Protein AF-A0A950CFZ7-F1 (afdb_monomer_lite)

Foldseek 3Di:
DVVVLVVLVVCLVVDDPVCCPPPSNVVSVVSNPDPCVVVVPDPDPPPPPPD

Radius of gyration: 14.75 Å; chains: 1; bounding box: 39×15×34 Å

Structure (mmCIF, N/CA/C/O backbone):
data_AF-A0A950CFZ7-F1
#
_entry.id   AF-A0A950CFZ7-F1
#
loop_
_atom_site.group_PDB
_atom_site.id
_atom_site.type_symbol
_atom_site.label_atom_id
_atom_site.label_alt_id
_atom_site.label_comp_id
_atom_site.label_asym_id
_atom_site.label_entity_id
_atom_site.label_seq_id
_at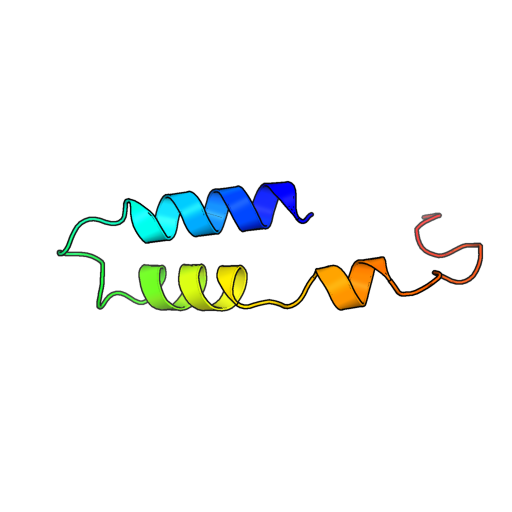om_site.pdbx_PDB_ins_code
_atom_site.Cartn_x
_atom_site.Cartn_y
_atom_site.Cartn_z
_atom_site.occupancy
_atom_site.B_iso_or_equiv
_atom_site.auth_seq_id
_atom_site.auth_comp_id
_atom_site.auth_asym_id
_atom_site.auth_atom_id
_atom_site.pdbx_PDB_model_num
ATOM 1 N N . MET A 1 1 ? 12.729 -4.255 -7.271 1.00 65.69 1 MET A N 1
ATOM 2 C CA . MET A 1 1 ? 11.984 -3.017 -6.950 1.00 65.69 1 MET A CA 1
ATOM 3 C C . MET A 1 1 ? 10.480 -3.243 -7.078 1.00 65.69 1 MET A C 1
ATOM 5 O O . MET A 1 1 ? 9.793 -2.996 -6.102 1.00 65.69 1 MET A O 1
ATOM 9 N N . ILE A 1 2 ? 9.996 -3.821 -8.188 1.00 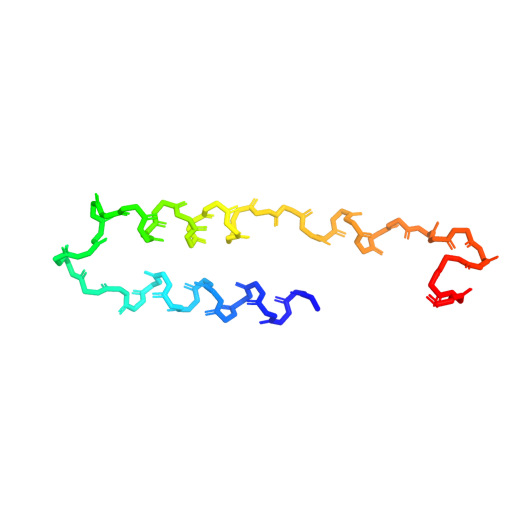76.12 2 ILE A N 1
ATOM 10 C CA . ILE A 1 2 ? 8.589 -4.256 -8.351 1.00 76.12 2 ILE A CA 1
ATOM 11 C C . ILE A 1 2 ? 8.156 -5.272 -7.280 1.00 76.12 2 ILE A C 1
ATOM 13 O O . ILE A 1 2 ? 7.118 -5.097 -6.662 1.00 76.12 2 ILE A O 1
ATOM 17 N N . ASP A 1 3 ? 8.992 -6.270 -6.980 1.00 84.88 3 ASP A N 1
ATOM 18 C CA . ASP A 1 3 ? 8.716 -7.268 -5.928 1.00 84.88 3 ASP A CA 1
ATOM 19 C C . ASP A 1 3 ? 8.433 -6.633 -4.551 1.00 84.88 3 ASP A C 1
ATOM 21 O O . ASP A 1 3 ? 7.515 -7.019 -3.838 1.00 84.88 3 ASP A O 1
ATOM 25 N N . LEU A 1 4 ? 9.164 -5.567 -4.211 1.00 87.44 4 LEU A N 1
ATOM 26 C CA . LEU A 1 4 ? 8.955 -4.841 -2.962 1.00 87.44 4 LEU A CA 1
ATOM 27 C C . LEU A 1 4 ? 7.645 -4.033 -2.981 1.00 87.44 4 LEU A C 1
ATOM 29 O O . LEU A 1 4 ? 6.977 -3.923 -1.957 1.00 87.44 4 LEU A O 1
ATOM 33 N N . GLN A 1 5 ? 7.264 -3.477 -4.131 1.00 89.19 5 GLN A N 1
ATOM 34 C CA . GLN A 1 5 ? 5.980 -2.797 -4.293 1.00 89.19 5 GLN A CA 1
ATOM 35 C C . GLN A 1 5 ? 4.801 -3.769 -4.165 1.00 89.19 5 GLN A C 1
ATOM 37 O O . GLN A 1 5 ? 3.809 -3.434 -3.519 1.00 89.19 5 GLN A O 1
ATOM 42 N N . ASP A 1 6 ? 4.924 -4.972 -4.723 1.00 90.62 6 ASP A N 1
ATOM 43 C CA . ASP A 1 6 ? 3.923 -6.034 -4.593 1.00 90.62 6 ASP A CA 1
ATOM 44 C C . ASP A 1 6 ? 3.730 -6.455 -3.125 1.00 90.62 6 ASP A C 1
ATOM 46 O O . ASP A 1 6 ? 2.607 -6.579 -2.631 1.00 90.62 6 ASP A O 1
ATOM 50 N N . GLN A 1 7 ? 4.828 -6.525 -2.368 1.00 93.25 7 GLN A N 1
ATOM 51 C CA . GLN A 1 7 ? 4.794 -6.772 -0.925 1.00 93.25 7 GLN A CA 1
ATOM 52 C C . GLN A 1 7 ? 4.068 -5.647 -0.163 1.00 93.25 7 GLN A C 1
ATOM 54 O O . GLN A 1 7 ? 3.243 -5.923 0.708 1.00 93.25 7 GLN A O 1
ATOM 59 N N . TYR A 1 8 ? 4.305 -4.374 -0.511 1.00 93.00 8 TYR A N 1
ATOM 60 C CA . TYR A 1 8 ? 3.568 -3.250 0.084 1.00 93.00 8 TYR A CA 1
ATOM 61 C C . TYR A 1 8 ? 2.079 -3.266 -0.272 1.00 93.00 8 TYR A C 1
ATOM 63 O O . TYR A 1 8 ? 1.248 -2.938 0.576 1.00 93.00 8 TYR A O 1
ATOM 71 N N . ARG A 1 9 ? 1.731 -3.682 -1.493 1.00 92.69 9 ARG A N 1
ATOM 72 C CA . ARG A 1 9 ? 0.341 -3.855 -1.929 1.00 92.69 9 ARG A CA 1
ATOM 73 C C . ARG A 1 9 ? -0.349 -4.975 -1.155 1.00 92.69 9 ARG A C 1
ATOM 75 O O . ARG A 1 9 ? -1.465 -4.783 -0.688 1.00 92.69 9 ARG A O 1
ATOM 82 N N . THR A 1 10 ? 0.341 -6.089 -0.932 1.00 95.06 10 THR A N 1
ATOM 83 C CA . THR A 1 10 ? -0.151 -7.189 -0.091 1.00 95.06 10 THR A CA 1
ATOM 84 C C . THR A 1 10 ? -0.391 -6.729 1.348 1.00 95.06 10 THR A C 1
ATOM 86 O O . THR A 1 10 ? -1.408 -7.070 1.949 1.00 95.06 10 THR A O 1
ATOM 89 N N . TRP A 1 11 ? 0.503 -5.916 1.916 1.00 94.44 11 TRP A N 1
ATOM 90 C CA . TRP A 1 11 ? 0.290 -5.345 3.250 1.00 94.44 11 TRP A CA 1
ATOM 91 C C . TRP A 1 11 ? -0.868 -4.352 3.313 1.00 94.44 11 TRP A C 1
ATOM 93 O O . TRP A 1 11 ? -1.552 -4.311 4.332 1.00 94.44 11 TRP A O 1
ATOM 103 N N . LEU A 1 12 ? -1.097 -3.573 2.254 1.00 94.25 12 LEU A N 1
ATOM 104 C CA . LEU A 1 12 ? -2.255 -2.686 2.160 1.00 94.25 12 LEU A CA 1
ATOM 105 C C . LEU A 1 12 ? -3.569 -3.478 2.092 1.00 94.25 12 LEU A C 1
ATOM 107 O O . LEU A 1 12 ? -4.519 -3.124 2.777 1.00 94.25 12 LEU A O 1
ATOM 111 N N . ASP A 1 13 ? -3.605 -4.562 1.316 1.00 94.62 13 ASP A N 1
ATOM 112 C CA . ASP A 1 13 ? -4.778 -5.439 1.174 1.00 94.62 13 ASP A CA 1
ATOM 113 C C . ASP A 1 13 ? -5.130 -6.174 2.480 1.00 94.62 13 ASP A C 1
ATOM 115 O O . ASP A 1 13 ? -6.295 -6.408 2.783 1.00 94.62 13 ASP A O 1
ATOM 119 N N . ASN A 1 14 ? -4.121 -6.481 3.300 1.00 95.62 14 ASN A N 1
ATOM 120 C CA . ASN A 1 14 ? -4.285 -7.176 4.580 1.00 95.62 14 ASN A CA 1
ATOM 121 C C . ASN A 1 14 ? -4.321 -6.226 5.791 1.00 95.62 14 ASN A C 1
ATOM 123 O O . ASN A 1 14 ? -4.129 -6.662 6.933 1.00 95.62 14 ASN A O 1
ATOM 127 N N . LEU A 1 15 ? -4.518 -4.924 5.570 1.00 94.56 15 LEU A N 1
ATOM 128 C CA . LEU A 1 15 ? -4.546 -3.947 6.651 1.00 94.56 15 LEU A CA 1
ATOM 129 C C . LEU A 1 15 ? -5.828 -4.123 7.493 1.00 94.56 15 LEU A C 1
ATOM 131 O O . LEU A 1 15 ? -6.915 -4.227 6.933 1.00 94.56 15 LEU A O 1
ATOM 135 N N . PRO A 1 16 ? -5.753 -4.136 8.836 1.00 94.00 16 PRO A N 1
ATOM 136 C CA . PRO A 1 16 ? -6.958 -4.162 9.666 1.00 94.00 16 PRO A CA 1
ATOM 137 C C . PRO A 1 16 ? -7.744 -2.842 9.567 1.00 94.00 16 PRO A C 1
ATOM 139 O O . PRO A 1 16 ? -7.125 -1.777 9.572 1.00 94.00 16 PRO A O 1
ATOM 142 N N . ASP A 1 17 ? -9.084 -2.901 9.621 1.00 90.38 17 ASP A N 1
ATOM 143 C CA . ASP A 1 17 ? -10.007 -1.742 9.551 1.00 90.38 17 ASP A CA 1
ATOM 144 C C . ASP A 1 17 ? -9.583 -0.548 10.420 1.00 90.38 17 ASP A C 1
ATOM 146 O O . ASP A 1 17 ? -9.662 0.615 10.027 1.00 90.38 17 ASP A O 1
ATOM 150 N N . SER A 1 18 ? -9.074 -0.819 11.627 1.00 91.81 18 SER A N 1
ATOM 151 C CA . SER A 1 18 ? -8.640 0.229 12.560 1.00 91.81 18 SER A CA 1
ATOM 152 C C . SER A 1 18 ? -7.498 1.102 12.017 1.00 91.81 18 SER A C 1
ATOM 154 O O . SER A 1 18 ? -7.219 2.156 12.593 1.00 91.81 18 SER A O 1
ATOM 156 N N . LEU A 1 19 ? -6.807 0.661 10.965 1.00 90.81 19 LEU A N 1
ATOM 157 C CA . LEU A 1 19 ? -5.674 1.342 10.351 1.00 90.81 19 LEU A CA 1
ATOM 158 C C . LEU A 1 19 ? -5.974 1.861 8.939 1.00 90.81 19 LEU A C 1
ATOM 160 O O . LEU A 1 19 ? -5.143 2.604 8.420 1.00 90.81 19 LEU A O 1
ATOM 164 N N . GLU A 1 20 ? -7.134 1.562 8.346 1.00 88.25 20 GLU A N 1
ATOM 165 C CA . GLU A 1 20 ? -7.482 1.995 6.979 1.00 88.25 20 GLU A CA 1
ATOM 166 C C . GLU A 1 20 ? -7.464 3.521 6.812 1.00 88.25 20 GLU A C 1
ATOM 168 O O . GLU A 1 20 ? -6.985 4.034 5.808 1.00 88.25 20 GLU A O 1
ATOM 173 N N . ALA A 1 21 ? -7.904 4.270 7.828 1.00 90.62 21 ALA A N 1
ATOM 174 C CA . ALA A 1 21 ? -7.880 5.738 7.820 1.00 90.62 21 ALA A CA 1
ATOM 175 C C . ALA A 1 21 ? -6.581 6.342 8.395 1.00 90.62 21 ALA A C 1
ATOM 177 O O . ALA A 1 21 ? -6.504 7.544 8.659 1.00 90.62 21 ALA A O 1
ATOM 178 N N . SER A 1 22 ? -5.565 5.520 8.670 1.00 93.50 22 SER A N 1
ATOM 179 C CA . SER A 1 22 ? -4.311 5.985 9.263 1.00 93.50 22 SER A CA 1
ATOM 180 C C . SER A 1 22 ? -3.325 6.470 8.205 1.00 93.50 22 SER A C 1
ATOM 182 O O . SER A 1 22 ? -3.260 5.951 7.095 1.00 93.50 22 SER A O 1
ATOM 184 N N . ARG A 1 23 ? -2.406 7.351 8.620 1.00 93.50 23 ARG A N 1
ATOM 185 C CA . ARG A 1 23 ? -1.253 7.784 7.804 1.00 93.50 23 ARG A CA 1
ATOM 186 C C . ARG A 1 23 ? -0.392 6.639 7.265 1.00 93.50 23 ARG A C 1
ATOM 188 O O . ARG A 1 23 ? 0.394 6.844 6.345 1.00 93.50 23 ARG A O 1
ATOM 195 N N . LEU A 1 24 ? -0.473 5.461 7.883 1.00 93.44 24 LEU A N 1
ATOM 196 C CA . LEU A 1 24 ? 0.182 4.252 7.398 1.00 93.44 24 LEU A CA 1
ATOM 197 C C . LEU A 1 24 ? -0.458 3.757 6.095 1.00 93.44 24 LEU A C 1
ATOM 199 O O . LEU A 1 24 ? 0.273 3.534 5.134 1.00 93.44 24 LEU A O 1
ATOM 203 N N . ALA A 1 25 ? -1.790 3.641 6.054 1.00 93.62 25 ALA A N 1
ATOM 204 C CA . ALA A 1 25 ? -2.529 3.240 4.861 1.00 93.62 25 ALA A CA 1
ATOM 205 C C . ALA A 1 25 ? -2.262 4.209 3.704 1.00 93.62 25 ALA A C 1
ATOM 207 O O . ALA A 1 25 ? -1.886 3.773 2.623 1.00 93.62 25 ALA A O 1
ATOM 208 N N . GLU A 1 26 ? -2.306 5.521 3.970 1.00 95.12 26 GLU A N 1
ATOM 209 C CA . GLU A 1 26 ? -2.007 6.555 2.967 1.00 95.12 26 GLU A CA 1
ATOM 210 C C . GLU A 1 26 ? -0.607 6.385 2.349 1.00 95.12 26 GLU A C 1
ATOM 212 O O . GLU A 1 26 ? -0.419 6.540 1.144 1.00 95.12 26 GLU A O 1
ATOM 217 N N . LYS A 1 27 ? 0.401 6.039 3.161 1.00 95.31 27 LYS A N 1
ATOM 218 C CA . LYS A 1 27 ? 1.775 5.826 2.680 1.00 95.31 27 LYS A CA 1
ATOM 219 C C . LYS A 1 27 ? 1.928 4.527 1.900 1.00 95.31 27 LYS A C 1
ATOM 221 O O . LYS A 1 27 ? 2.638 4.517 0.899 1.00 95.31 27 LYS A O 1
ATOM 226 N N . LEU A 1 28 ? 1.301 3.447 2.363 1.00 94.50 28 LEU A N 1
ATOM 227 C CA . LEU A 1 28 ? 1.309 2.164 1.661 1.00 94.50 28 LEU A CA 1
ATOM 228 C C . LEU A 1 28 ? 0.626 2.292 0.299 1.00 94.50 28 LEU A C 1
ATOM 230 O O . LEU A 1 28 ? 1.177 1.829 -0.697 1.00 94.50 28 LEU A O 1
ATOM 234 N N . GLN A 1 29 ? -0.506 2.996 0.245 1.00 94.12 29 GLN A N 1
ATOM 235 C CA . GLN A 1 29 ? -1.209 3.297 -0.995 1.00 94.12 29 GLN A CA 1
ATOM 236 C C . GLN A 1 29 ? -0.337 4.124 -1.943 1.00 94.12 29 GLN A C 1
ATOM 238 O O . GLN A 1 29 ? -0.117 3.707 -3.075 1.00 94.12 29 GLN A O 1
ATOM 243 N N . ALA A 1 30 ? 0.273 5.211 -1.458 1.00 94.50 30 ALA A N 1
ATOM 244 C CA . ALA A 1 30 ? 1.158 6.039 -2.276 1.00 94.50 30 ALA 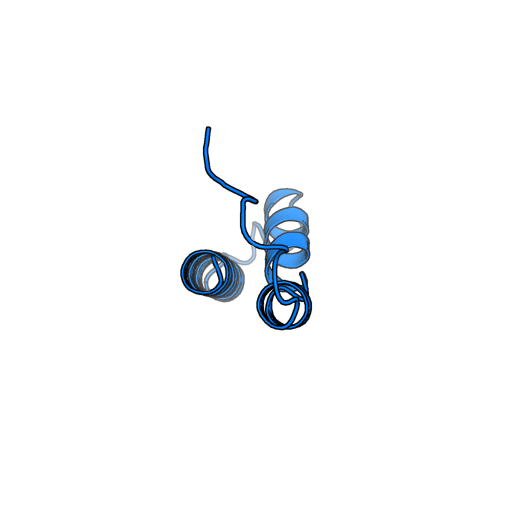A CA 1
ATOM 245 C C . ALA A 1 30 ? 2.329 5.252 -2.890 1.00 94.50 30 ALA A C 1
ATOM 247 O O . ALA A 1 30 ? 2.738 5.560 -4.002 1.00 94.50 30 ALA A O 1
ATOM 248 N N . ILE A 1 31 ? 2.867 4.243 -2.191 1.00 91.69 31 ILE A N 1
ATOM 249 C CA . ILE A 1 31 ? 3.922 3.361 -2.718 1.00 91.69 31 ILE A CA 1
ATOM 250 C C . ILE A 1 31 ? 3.351 2.352 -3.722 1.00 91.69 31 ILE A C 1
ATOM 252 O O . ILE A 1 31 ? 3.969 2.099 -4.757 1.00 91.69 31 ILE A O 1
ATOM 256 N N . ALA A 1 32 ? 2.186 1.771 -3.429 1.00 90.88 32 ALA A N 1
ATOM 257 C CA . ALA A 1 32 ? 1.523 0.811 -4.305 1.00 90.88 32 ALA A CA 1
ATOM 258 C C . ALA A 1 32 ? 1.095 1.442 -5.640 1.00 90.88 32 ALA A C 1
ATOM 260 O O . ALA A 1 32 ? 1.097 0.746 -6.651 1.00 90.88 32 ALA A O 1
ATOM 261 N N . GLU A 1 33 ? 0.764 2.734 -5.650 1.00 91.50 33 GLU A N 1
ATOM 262 C CA . GLU A 1 33 ? 0.353 3.501 -6.834 1.00 91.50 33 GLU A CA 1
ATOM 263 C C . GLU A 1 33 ? 1.522 4.041 -7.677 1.00 91.50 33 GLU A C 1
ATOM 265 O O . GLU A 1 33 ? 1.287 4.634 -8.728 1.00 91.50 33 GLU A O 1
ATOM 270 N N . LEU A 1 34 ? 2.781 3.859 -7.255 1.00 90.31 34 LEU A N 1
ATOM 271 C CA . LEU A 1 34 ? 3.926 4.283 -8.066 1.00 90.31 34 LEU A CA 1
ATOM 272 C C . LEU A 1 34 ? 4.001 3.459 -9.356 1.00 90.31 34 LEU A C 1
ATOM 274 O O . LEU A 1 34 ? 4.116 2.238 -9.309 1.00 90.31 34 LEU A O 1
ATOM 278 N N . ASP A 1 35 ? 4.033 4.118 -10.509 1.00 84.12 35 ASP A N 1
ATOM 279 C CA . ASP A 1 35 ? 4.299 3.430 -11.770 1.00 84.12 35 ASP A CA 1
ATOM 280 C C . ASP A 1 35 ? 5.808 3.167 -11.908 1.00 84.12 35 ASP A C 1
ATOM 282 O O . ASP A 1 35 ? 6.596 4.018 -12.324 1.00 84.12 35 ASP A O 1
ATOM 286 N N . LEU A 1 36 ? 6.238 1.998 -11.430 1.00 82.50 36 LEU A N 1
ATOM 287 C CA . LEU A 1 36 ? 7.633 1.554 -11.508 1.00 82.50 36 LEU A CA 1
ATOM 288 C C . LEU A 1 36 ? 7.926 0.790 -12.809 1.00 82.50 36 LEU A C 1
ATOM 290 O O . LEU A 1 36 ? 9.089 0.504 -13.102 1.00 82.50 36 LEU A O 1
ATOM 294 N N . GLU A 1 37 ? 6.888 0.446 -13.571 1.00 79.94 37 GLU A N 1
ATOM 295 C CA . GLU A 1 37 ? 7.000 -0.222 -14.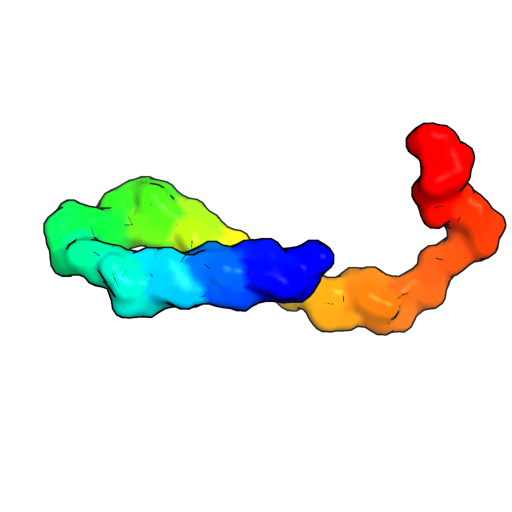867 1.00 79.94 37 GLU A CA 1
ATOM 296 C C . GLU A 1 37 ? 7.580 0.737 -15.912 1.00 79.94 37 GLU A C 1
ATOM 298 O O . GLU A 1 37 ? 8.556 0.382 -16.579 1.00 79.94 37 GLU A O 1
ATOM 303 N N . GLU A 1 38 ? 7.096 1.984 -15.957 1.00 77.56 38 GLU A N 1
ATOM 304 C CA . GLU A 1 38 ? 7.683 3.064 -16.761 1.00 77.56 38 GLU A CA 1
ATOM 305 C C . GLU A 1 38 ? 9.169 3.272 -16.438 1.00 77.56 38 GLU A C 1
ATOM 307 O O . GLU A 1 38 ? 9.978 3.419 -17.350 1.00 77.56 38 GLU A O 1
ATOM 312 N N . LEU A 1 39 ? 9.562 3.212 -15.157 1.00 75.81 39 LEU A N 1
ATOM 313 C CA . LEU A 1 39 ? 10.965 3.346 -14.739 1.00 75.81 39 LEU A CA 1
ATOM 314 C C . LEU A 1 39 ? 11.850 2.174 -15.192 1.00 75.81 39 LEU A C 1
ATOM 316 O O . LEU A 1 39 ? 13.033 2.383 -15.462 1.00 75.81 39 LEU A O 1
ATOM 320 N N . GLN A 1 40 ? 11.312 0.953 -15.279 1.00 73.12 40 GLN A N 1
ATOM 321 C CA . GLN A 1 40 ? 12.051 -0.191 -15.829 1.00 73.12 40 GLN A CA 1
ATOM 322 C C . GLN A 1 40 ? 12.172 -0.145 -17.351 1.00 73.12 40 GLN A C 1
ATOM 324 O O . GLN A 1 40 ? 13.149 -0.658 -17.896 1.00 73.12 40 GLN A O 1
ATOM 329 N N . ALA A 1 41 ? 11.200 0.458 -18.036 1.00 77.25 41 ALA A N 1
ATOM 330 C CA . ALA A 1 41 ? 11.219 0.604 -19.487 1.00 77.25 41 ALA A CA 1
ATOM 331 C C . ALA A 1 41 ? 12.276 1.612 -19.976 1.00 77.25 41 ALA A C 1
ATOM 333 O O . ALA A 1 41 ? 12.607 1.638 -21.164 1.00 77.25 41 ALA A O 1
ATOM 334 N N . ILE A 1 42 ? 12.827 2.431 -19.075 1.00 79.50 42 ILE A N 1
ATOM 335 C CA . ILE A 1 42 ? 13.886 3.385 -19.401 1.00 79.50 42 ILE A CA 1
ATOM 336 C C . ILE A 1 42 ? 15.208 2.632 -19.575 1.00 79.50 42 ILE A C 1
ATOM 338 O O . ILE A 1 42 ? 15.766 2.088 -18.620 1.00 79.50 42 ILE A O 1
ATOM 342 N N . ASP A 1 43 ? 15.754 2.653 -20.793 1.00 69.25 43 ASP A N 1
ATOM 343 C CA . ASP A 1 43 ? 17.116 2.183 -21.053 1.00 69.25 43 ASP A CA 1
ATOM 344 C C . ASP A 1 43 ? 18.089 3.127 -20.332 1.00 69.25 43 ASP A C 1
ATOM 346 O O . ASP A 1 43 ? 18.297 4.281 -20.723 1.00 69.25 43 ASP A O 1
ATOM 350 N N . THR A 1 44 ? 18.622 2.677 -19.197 1.00 66.69 44 THR A N 1
ATOM 351 C CA . THR A 1 44 ? 19.555 3.488 -18.420 1.00 66.69 44 THR A CA 1
ATOM 352 C C . THR A 1 44 ? 20.841 3.648 -19.231 1.00 66.69 44 THR A C 1
ATOM 354 O O . THR A 1 44 ? 21.436 2.646 -19.641 1.00 66.69 44 THR A O 1
ATOM 357 N N . PRO A 1 45 ? 21.324 4.885 -19.467 1.00 71.06 45 PRO A N 1
ATOM 358 C CA . PRO A 1 45 ? 22.551 5.086 -20.218 1.00 71.06 45 PRO A CA 1
ATOM 359 C C . PRO A 1 45 ? 23.681 4.306 -19.544 1.00 71.06 45 PRO A C 1
ATOM 361 O O . PRO A 1 45 ? 23.888 4.391 -18.331 1.00 71.06 45 PRO A O 1
ATOM 364 N N . ARG A 1 46 ? 24.377 3.503 -20.356 1.00 61.19 46 ARG A N 1
ATOM 365 C CA . ARG A 1 46 ? 25.416 2.549 -19.952 1.00 61.19 46 ARG A CA 1
ATOM 366 C C . ARG A 1 46 ? 26.385 3.195 -18.943 1.00 61.19 46 ARG A C 1
ATOM 368 O O . ARG A 1 46 ? 27.278 3.934 -19.342 1.00 61.19 46 ARG A O 1
ATOM 375 N N . GLY A 1 47 ? 26.217 2.906 -17.649 1.00 63.84 47 GLY A N 1
ATOM 376 C CA . GLY A 1 47 ? 27.005 3.512 -16.562 1.00 63.84 47 GLY A CA 1
ATOM 377 C C . GLY A 1 47 ? 26.206 3.959 -15.332 1.00 63.84 47 GLY A C 1
ATOM 378 O O . GLY A 1 47 ? 26.809 4.168 -14.285 1.00 63.84 47 GLY A O 1
ATOM 379 N N .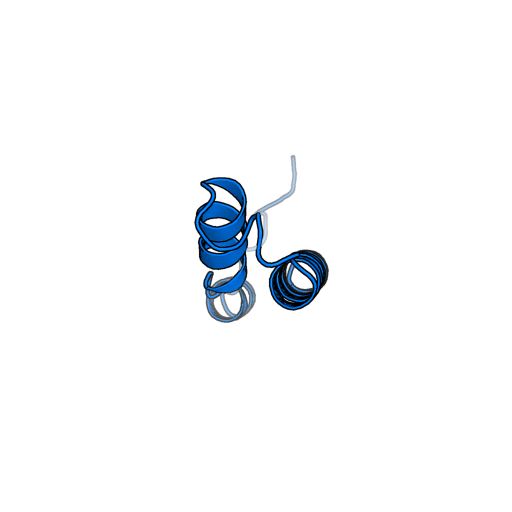 TYR A 1 48 ? 24.877 4.056 -15.410 1.00 56.69 48 TYR A N 1
ATOM 380 C CA . TYR A 1 48 ? 24.046 4.351 -14.238 1.00 56.69 48 TYR A CA 1
ATOM 381 C C . TYR A 1 48 ? 24.057 3.164 -13.253 1.00 56.69 48 TYR A C 1
ATOM 383 O O . TYR A 1 48 ? 23.684 2.053 -13.623 1.00 56.69 48 TYR A O 1
ATOM 391 N N . GLY A 1 49 ? 24.530 3.378 -12.020 1.00 60.62 49 GLY A N 1
ATOM 392 C CA . GLY A 1 49 ? 24.641 2.336 -10.984 1.00 60.62 49 GLY A CA 1
ATOM 393 C C . GLY A 1 49 ? 26.032 1.713 -10.806 1.00 60.62 49 GLY A C 1
ATOM 394 O O . GLY A 1 49 ? 26.165 0.739 -10.068 1.00 60.62 49 GLY A O 1
ATOM 395 N N . ARG A 1 50 ? 27.073 2.252 -11.458 1.00 56.41 50 ARG A N 1
ATOM 396 C CA . ARG A 1 50 ? 28.472 1.993 -11.079 1.00 56.41 50 ARG A CA 1
ATOM 397 C C . ARG A 1 50 ? 28.991 3.135 -10.202 1.00 56.41 50 ARG A C 1
ATOM 399 O O . ARG A 1 50 ? 29.657 4.011 -10.729 1.00 56.41 50 ARG A O 1
ATOM 406 N N . ASP A 1 51 ? 28.604 3.135 -8.932 1.00 54.88 51 ASP A N 1
ATOM 407 C CA . ASP A 1 51 ? 29.377 3.566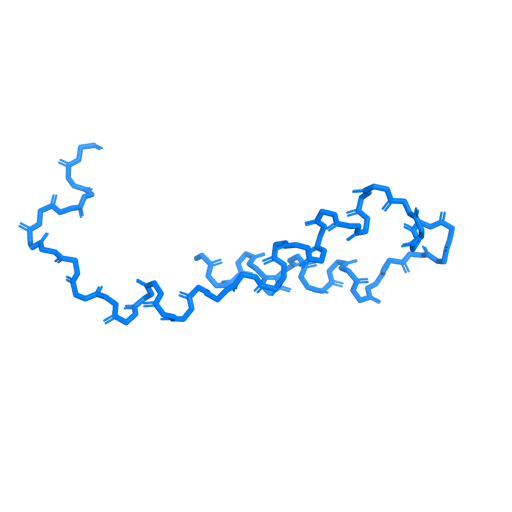 -7.748 1.00 54.88 51 ASP A CA 1
ATOM 408 C C . ASP A 1 51 ? 28.528 3.295 -6.494 1.00 54.88 51 ASP A C 1
ATOM 410 O O . ASP A 1 51 ? 27.359 3.750 -6.464 1.00 54.88 51 ASP A O 1
#

Secondary structure (DSSP, 8-state):
-HHHHHHHHHHHHT--HHHHTSHHHHHHHHHHT--HHHHHHS---TTTT--

pLDDT: mean 84.11, std 12.28, range [54.88, 95.62]

Sequence (51 aa):
MIDLQDQYRTWLDNLPDSLEASRLAEKLQAIAELDLEELQAIDTPRGYGRD